Protein AF-A0A924B541-F1 (afdb_monomer_lite)

Foldseek 3Di:
DDDDDDDALLVVCVVDAAQAEDEAEADPRGPVRNQVSVVVCLVVYFNYEYEYEHHDDAHPCLDPVSQRHAAYEYQHDYPNLVVSDPCPRHRYDDDDPD

Structure (mmCIF, N/CA/C/O backbone):
data_AF-A0A924B541-F1
#
_entry.id   AF-A0A924B541-F1
#
loop_
_atom_site.group_PDB
_atom_site.id
_atom_site.type_symbol
_atom_site.label_atom_id
_atom_site.label_alt_id
_atom_site.label_comp_id
_atom_site.label_asym_id
_atom_site.label_entity_id
_atom_site.label_seq_id
_atom_site.pdbx_PDB_ins_code
_atom_site.Cartn_x
_atom_site.Cartn_y
_atom_site.Cartn_z
_atom_site.occupancy
_atom_site.B_iso_or_equiv
_atom_site.auth_seq_id
_atom_site.auth_comp_id
_atom_site.auth_asym_id
_atom_site.auth_atom_id
_atom_site.pdbx_PDB_model_num
ATOM 1 N N . MET A 1 1 ? -25.198 17.125 -6.686 1.00 66.12 1 MET A N 1
ATOM 2 C CA . MET A 1 1 ? -23.924 16.489 -6.284 1.00 66.12 1 MET A CA 1
ATOM 3 C C . MET A 1 1 ? -23.883 16.500 -4.769 1.00 66.12 1 MET A C 1
ATOM 5 O O . MET A 1 1 ? -24.295 17.503 -4.199 1.00 66.12 1 MET A O 1
ATOM 9 N N . ALA A 1 2 ? -23.490 15.404 -4.121 1.00 78.06 2 ALA A N 1
ATOM 10 C CA . ALA A 1 2 ? -23.285 15.428 -2.675 1.00 78.06 2 ALA A CA 1
ATOM 11 C C . ALA A 1 2 ? -22.153 16.415 -2.345 1.00 78.06 2 ALA A C 1
ATOM 13 O O . ALA A 1 2 ? -21.171 16.483 -3.087 1.00 78.06 2 ALA A O 1
ATOM 14 N N . ASN A 1 3 ? -22.303 17.192 -1.271 1.00 85.00 3 ASN A N 1
ATOM 15 C CA . ASN A 1 3 ? -21.234 18.078 -0.821 1.00 85.00 3 ASN A CA 1
ATOM 16 C C . ASN A 1 3 ? -20.047 17.237 -0.328 1.00 85.00 3 ASN A C 1
ATOM 18 O O . ASN A 1 3 ? -20.266 16.288 0.432 1.00 85.00 3 ASN A O 1
ATOM 22 N N . PRO A 1 4 ? -18.808 17.568 -0.728 1.00 85.88 4 PRO A N 1
ATOM 23 C CA . PRO A 1 4 ? -17.635 16.866 -0.233 1.00 85.88 4 PRO A CA 1
ATOM 24 C C . PRO A 1 4 ? -17.502 17.070 1.279 1.00 85.88 4 PRO A C 1
ATOM 26 O O . PRO A 1 4 ? -17.630 18.187 1.784 1.00 85.88 4 PRO A O 1
ATOM 29 N N . GLN A 1 5 ? -17.241 15.980 2.001 1.00 90.06 5 GLN A N 1
ATOM 30 C CA . GLN A 1 5 ? -16.860 16.046 3.407 1.00 90.06 5 GLN A CA 1
ATOM 31 C C . GLN A 1 5 ? -15.353 16.274 3.493 1.00 90.06 5 GLN A C 1
ATOM 33 O O . GLN A 1 5 ? -14.561 15.434 3.067 1.00 90.06 5 GLN A O 1
ATOM 38 N N . PHE A 1 6 ? -14.960 17.423 4.034 1.00 95.00 6 PHE A N 1
ATOM 39 C CA . PHE A 1 6 ? -13.560 17.749 4.269 1.00 95.00 6 PHE A CA 1
ATOM 40 C C . PHE A 1 6 ? -13.132 17.234 5.642 1.00 95.00 6 PHE A C 1
ATOM 42 O O . PHE A 1 6 ? -13.802 17.485 6.642 1.00 95.0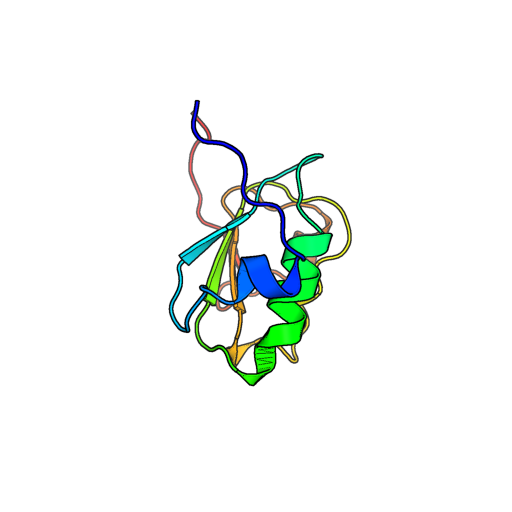0 6 PHE A O 1
ATOM 49 N N . CYS A 1 7 ? -12.005 16.533 5.690 1.00 96.69 7 CYS A N 1
ATOM 50 C CA . CYS A 1 7 ? -11.389 16.045 6.919 1.00 96.69 7 CYS A CA 1
ATOM 51 C C . CYS A 1 7 ? -9.862 15.975 6.748 1.00 96.69 7 CYS A C 1
ATOM 53 O O . CYS A 1 7 ? -9.344 16.226 5.655 1.00 96.69 7 CYS A O 1
ATOM 55 N N . SER A 1 8 ? -9.128 15.692 7.829 1.00 98.31 8 SER A N 1
ATOM 56 C CA . SER A 1 8 ? -7.685 15.447 7.740 1.00 98.31 8 SER A CA 1
ATOM 57 C C . SER A 1 8 ? -7.395 14.081 7.107 1.00 98.31 8 SER A C 1
ATOM 59 O O . SER A 1 8 ? -8.279 13.230 7.005 1.00 98.31 8 SER A O 1
ATOM 61 N N . ALA A 1 9 ? -6.142 13.854 6.704 1.00 98.19 9 ALA A N 1
ATOM 62 C CA . ALA A 1 9 ? -5.716 12.548 6.206 1.00 98.19 9 ALA A CA 1
ATOM 63 C C . ALA A 1 9 ? -5.901 11.452 7.268 1.00 98.19 9 ALA A C 1
ATOM 65 O O . ALA A 1 9 ? -6.420 10.389 6.940 1.00 98.19 9 ALA A O 1
ATOM 66 N N . ASP A 1 10 ? -5.563 11.744 8.530 1.00 98.38 10 ASP A N 1
ATOM 67 C CA . ASP A 1 10 ? -5.730 10.817 9.654 1.00 98.38 10 ASP A CA 1
ATOM 68 C C . ASP A 1 10 ? -7.194 10.415 9.834 1.00 98.38 10 ASP A C 1
ATOM 70 O O . ASP A 1 10 ? -7.496 9.229 9.917 1.00 98.38 10 ASP A O 1
ATOM 74 N N . GLU A 1 11 ? -8.121 11.382 9.825 1.00 98.19 11 GLU A N 1
ATOM 75 C CA . GLU A 1 11 ? -9.558 11.094 9.897 1.00 98.19 11 GLU A CA 1
ATOM 76 C C . GLU A 1 11 ? -10.034 10.275 8.694 1.00 98.19 11 GLU A C 1
ATOM 78 O O . GLU A 1 11 ? -10.776 9.308 8.865 1.00 98.19 11 GLU A O 1
ATOM 83 N N . ALA A 1 12 ? -9.587 10.624 7.484 1.00 97.38 12 ALA A N 1
ATOM 84 C CA . ALA A 1 12 ? -9.996 9.942 6.261 1.00 97.38 12 ALA A CA 1
ATOM 85 C C . ALA A 1 12 ? -9.639 8.450 6.294 1.00 97.38 12 ALA A C 1
ATOM 87 O O . ALA A 1 12 ? -10.450 7.602 5.912 1.00 97.38 12 ALA A O 1
ATOM 88 N N . VAL A 1 13 ? -8.440 8.116 6.783 1.00 98.19 13 VAL A N 1
ATOM 89 C CA . VAL A 1 13 ? -7.983 6.727 6.807 1.00 98.19 13 VAL A CA 1
ATOM 90 C C . VAL A 1 13 ? -8.584 5.915 7.950 1.00 98.19 13 VAL A C 1
ATOM 92 O O . VAL A 1 13 ? -8.572 4.698 7.826 1.00 98.19 13 VAL A O 1
ATOM 95 N N . LYS A 1 14 ? -9.141 6.512 9.020 1.00 97.69 14 LYS A N 1
ATOM 96 C CA . LYS A 1 14 ? -9.640 5.792 10.222 1.00 97.69 14 LYS A CA 1
ATOM 97 C C . LYS A 1 14 ? -10.612 4.650 9.941 1.00 97.69 14 LYS A C 1
ATOM 99 O O . LYS A 1 14 ? -10.636 3.673 10.683 1.00 97.69 14 LYS A O 1
ATOM 104 N N . SER A 1 15 ? -11.415 4.770 8.887 1.00 96.25 15 SER A N 1
ATOM 105 C CA . SER A 1 15 ? -12.391 3.741 8.505 1.00 96.25 15 SER A CA 1
ATOM 106 C C . SER A 1 15 ? -11.752 2.439 8.000 1.00 96.25 15 SER A C 1
ATOM 108 O O . SER A 1 15 ? -12.424 1.411 7.957 1.00 96.25 15 SER A O 1
ATOM 110 N N . ILE A 1 16 ? -10.462 2.459 7.646 1.00 98.38 16 ILE A N 1
ATOM 111 C CA . ILE A 1 16 ? -9.712 1.275 7.218 1.00 98.38 16 ILE A CA 1
ATOM 112 C C . ILE A 1 16 ? -9.494 0.342 8.413 1.00 98.38 16 ILE A C 1
ATOM 114 O O . ILE A 1 16 ? -9.035 0.775 9.474 1.00 98.38 16 ILE A O 1
ATOM 118 N N . GLN A 1 17 ? -9.783 -0.940 8.197 1.00 98.50 17 GLN A N 1
ATOM 119 C CA . GLN A 1 17 ? -9.669 -2.025 9.170 1.00 98.50 17 GLN A CA 1
ATOM 120 C C . GLN A 1 17 ? -8.664 -3.081 8.692 1.00 98.50 17 GLN A C 1
ATOM 122 O O . GLN A 1 17 ? -8.366 -3.164 7.500 1.00 98.50 17 GLN A O 1
ATOM 127 N N . SER A 1 18 ? -8.152 -3.900 9.616 1.00 98.62 18 SER A N 1
ATOM 128 C CA . SER A 1 18 ? -7.283 -5.040 9.293 1.00 98.62 18 SER A CA 1
ATOM 129 C C . SER A 1 18 ? -7.924 -5.966 8.255 1.00 98.62 18 SER A C 1
ATOM 131 O O . SER A 1 18 ? -9.132 -6.197 8.287 1.00 98.62 18 SER A O 1
ATOM 133 N N . GLY A 1 19 ? -7.117 -6.492 7.334 1.00 98.56 19 GLY A N 1
ATOM 134 C CA . GLY A 1 19 ? -7.590 -7.303 6.209 1.00 98.56 19 GLY A CA 1
ATOM 135 C C . GLY A 1 19 ? -8.153 -6.504 5.027 1.00 98.56 19 GLY A C 1
ATOM 136 O O . GLY A 1 19 ? -8.635 -7.104 4.068 1.00 98.56 19 GLY A O 1
ATOM 137 N N . ALA A 1 20 ? -8.131 -5.166 5.060 1.00 98.69 20 ALA A N 1
ATOM 138 C CA . ALA A 1 20 ? -8.628 -4.359 3.948 1.00 98.69 20 ALA A CA 1
ATOM 139 C C . ALA A 1 20 ? -7.762 -4.495 2.685 1.00 98.69 20 ALA A C 1
ATOM 141 O O . ALA A 1 20 ? -6.532 -4.536 2.738 1.00 98.69 20 ALA A O 1
ATOM 142 N N . HIS A 1 21 ? -8.433 -4.470 1.534 1.00 98.62 21 HIS A N 1
ATOM 143 C CA . HIS A 1 21 ? -7.816 -4.390 0.214 1.00 98.62 21 HIS A CA 1
ATOM 144 C C . HIS A 1 21 ? -7.999 -2.967 -0.319 1.00 98.62 21 HIS A C 1
ATOM 146 O O . HIS A 1 21 ? -9.126 -2.498 -0.475 1.00 98.62 21 HIS A O 1
ATOM 152 N N . ILE A 1 22 ? -6.897 -2.266 -0.572 1.00 98.56 22 ILE A N 1
ATOM 153 C CA . ILE A 1 22 ? -6.889 -0.839 -0.902 1.00 98.56 22 ILE A CA 1
ATOM 154 C C . ILE A 1 22 ? -6.199 -0.650 -2.243 1.00 98.56 22 ILE A C 1
ATOM 156 O O . ILE A 1 22 ? -5.075 -1.108 -2.435 1.00 98.56 22 ILE A O 1
ATOM 160 N N . PHE A 1 23 ? -6.846 0.068 -3.155 1.00 98.50 23 PHE A N 1
ATOM 161 C CA . PHE A 1 23 ? -6.210 0.510 -4.388 1.00 98.50 23 PHE A CA 1
ATOM 162 C C . PHE A 1 23 ? -5.611 1.908 -4.202 1.00 98.50 23 PHE A C 1
ATOM 164 O O . PHE A 1 23 ? -6.323 2.856 -3.871 1.00 98.50 23 PHE A O 1
ATOM 171 N N . ILE A 1 24 ? -4.305 2.041 -4.420 1.00 98.44 24 ILE A N 1
ATOM 172 C CA . ILE A 1 24 ? -3.582 3.312 -4.356 1.00 98.44 24 ILE A CA 1
ATOM 173 C C . ILE A 1 24 ? -3.496 3.898 -5.765 1.00 98.44 24 ILE A C 1
ATOM 175 O O . ILE A 1 24 ? -3.061 3.233 -6.707 1.00 98.44 24 ILE A O 1
ATOM 179 N N . HIS A 1 25 ? -3.894 5.165 -5.914 1.00 98.19 25 HIS A N 1
ATOM 180 C CA . HIS A 1 25 ? -3.743 5.873 -7.184 1.00 98.19 25 HIS A CA 1
ATOM 181 C C . HIS A 1 25 ? -2.27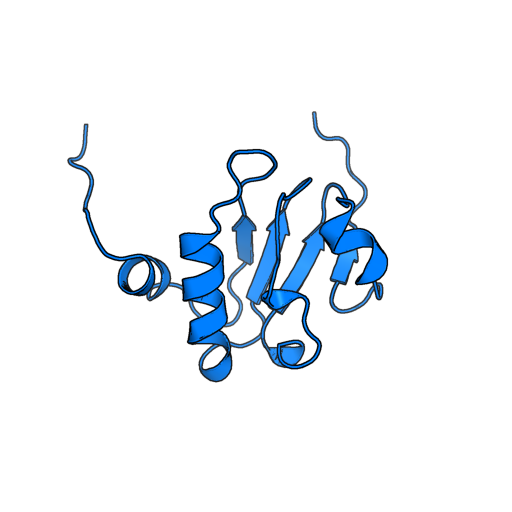1 5.903 -7.629 1.00 98.19 25 HIS A C 1
ATOM 183 O O . HIS A 1 25 ? -1.362 6.136 -6.831 1.00 98.19 25 HIS A O 1
ATOM 189 N N . GLY A 1 26 ? -2.042 5.667 -8.920 1.00 96.50 26 GLY A N 1
ATOM 190 C CA . GLY A 1 26 ? -0.703 5.606 -9.501 1.00 96.50 26 GLY A CA 1
ATOM 191 C C . GLY A 1 26 ? -0.205 6.929 -10.091 1.00 96.50 26 GLY A C 1
ATOM 192 O O . GLY A 1 26 ? -0.933 7.920 -10.174 1.00 96.50 26 GLY A O 1
ATOM 193 N N . ALA A 1 27 ? 1.039 6.896 -10.566 1.00 96.38 27 ALA A N 1
ATOM 194 C CA . ALA A 1 27 ? 1.749 7.969 -11.253 1.00 96.38 27 ALA A CA 1
ATOM 195 C C . ALA A 1 27 ? 1.676 9.301 -10.485 1.00 96.38 27 ALA A C 1
ATOM 197 O O . ALA A 1 27 ? 1.819 9.331 -9.266 1.00 96.38 27 ALA A O 1
ATOM 198 N N . ALA A 1 28 ? 1.424 10.411 -11.179 1.00 97.19 28 ALA A N 1
ATOM 199 C CA . ALA A 1 28 ? 1.331 11.737 -10.569 1.00 97.19 28 ALA A CA 1
ATOM 200 C C . ALA A 1 28 ? 0.189 11.880 -9.539 1.00 97.19 28 ALA A C 1
ATOM 202 O O . ALA A 1 28 ? 0.156 12.862 -8.802 1.00 97.19 28 ALA A O 1
ATOM 203 N N . ALA A 1 29 ? -0.747 10.925 -9.482 1.00 98.12 29 ALA A N 1
ATOM 204 C CA . ALA A 1 29 ? -1.859 10.930 -8.537 1.00 98.12 29 ALA A CA 1
ATOM 205 C C . ALA A 1 29 ? -1.567 10.141 -7.247 1.00 98.12 29 ALA A C 1
ATOM 207 O O . ALA A 1 29 ? -2.475 9.990 -6.428 1.00 98.12 29 ALA A O 1
ATOM 208 N N . THR A 1 30 ? -0.339 9.638 -7.046 1.00 98.44 30 THR A N 1
ATOM 209 C CA . THR A 1 30 ? 0.034 8.917 -5.821 1.00 98.44 30 THR A CA 1
ATOM 210 C C . THR A 1 30 ? -0.254 9.762 -4.568 1.00 98.44 30 THR A C 1
ATOM 212 O O . THR A 1 30 ? 0.340 10.826 -4.378 1.00 98.44 30 THR A O 1
ATOM 215 N N . PRO A 1 31 ? -1.187 9.329 -3.694 1.00 98.06 31 PRO A N 1
ATOM 216 C CA . PRO A 1 31 ? -1.721 10.169 -2.630 1.00 98.06 31 PRO A CA 1
ATOM 217 C C . PRO A 1 31 ? -0.844 10.099 -1.374 1.00 98.06 31 PRO A C 1
ATOM 219 O O . PRO A 1 31 ? -1.268 9.578 -0.344 1.00 98.06 31 PRO A O 1
ATOM 222 N N . HIS A 1 32 ? 0.373 10.643 -1.443 1.00 98.44 32 HIS A N 1
ATOM 223 C CA . HIS A 1 32 ? 1.379 10.556 -0.371 1.00 98.44 32 HIS A CA 1
ATOM 224 C C . HIS A 1 32 ? 0.836 10.892 1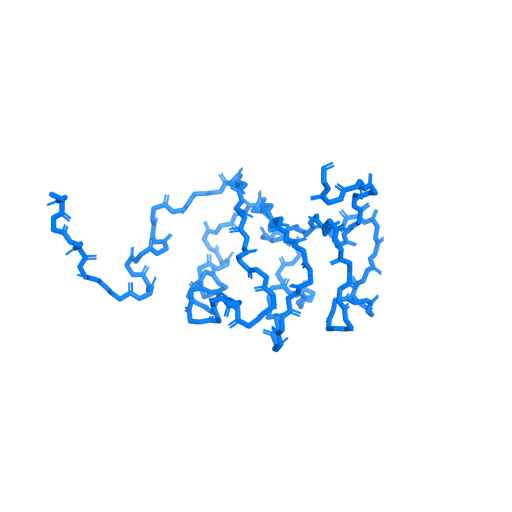.021 1.00 98.44 32 HIS A C 1
ATOM 226 O O . HIS A 1 32 ? 1.008 10.111 1.945 1.00 98.44 32 HIS A O 1
ATOM 232 N N . ARG A 1 33 ? 0.060 11.974 1.157 1.00 98.19 33 ARG A N 1
ATOM 233 C CA . ARG A 1 33 ? -0.526 12.361 2.453 1.00 98.19 33 ARG A CA 1
ATOM 234 C C . ARG A 1 33 ? -1.436 11.291 3.066 1.00 98.19 33 ARG A C 1
ATOM 236 O O . ARG A 1 33 ? -1.466 11.155 4.282 1.00 98.19 33 ARG A O 1
ATOM 243 N N . LEU A 1 34 ? -2.194 10.559 2.246 1.00 98.50 34 LEU A N 1
ATOM 244 C CA . LEU A 1 34 ? -3.051 9.468 2.726 1.00 98.50 34 LEU A CA 1
ATOM 245 C C . LEU A 1 34 ? -2.238 8.203 3.006 1.00 98.50 34 LEU A C 1
ATOM 247 O O . LEU A 1 34 ? -2.550 7.479 3.946 1.00 98.50 34 LEU A O 1
ATOM 251 N N . ILE A 1 35 ? -1.195 7.951 2.213 1.00 98.56 35 ILE A N 1
ATOM 252 C CA . ILE A 1 35 ? -0.262 6.843 2.437 1.00 98.56 35 ILE A CA 1
ATOM 253 C C . ILE A 1 35 ? 0.450 7.021 3.781 1.00 98.56 35 ILE A C 1
ATOM 255 O O . ILE A 1 35 ? 0.451 6.095 4.584 1.00 98.56 35 ILE A O 1
ATOM 259 N N . ASP A 1 36 ? 0.989 8.209 4.052 1.00 98.56 36 ASP A N 1
ATOM 260 C CA . ASP A 1 36 ? 1.704 8.509 5.294 1.00 98.56 36 ASP A CA 1
ATOM 261 C C . ASP A 1 36 ? 0.782 8.353 6.514 1.00 98.56 36 ASP A C 1
ATOM 263 O O . ASP A 1 36 ? 1.155 7.712 7.496 1.00 98.56 36 ASP A O 1
ATOM 267 N N . ALA A 1 37 ? -0.458 8.853 6.425 1.00 98.62 37 ALA A N 1
ATOM 268 C CA . ALA A 1 37 ? -1.465 8.682 7.474 1.00 98.62 37 ALA A CA 1
ATOM 269 C C . ALA A 1 37 ? -1.839 7.204 7.693 1.00 98.62 37 ALA A C 1
ATOM 271 O O . ALA A 1 37 ? -2.014 6.762 8.828 1.00 98.62 37 ALA A O 1
ATOM 272 N N . LEU A 1 38 ? -1.930 6.407 6.623 1.00 98.69 38 LEU A N 1
ATOM 273 C CA . LEU A 1 38 ? -2.168 4.968 6.733 1.00 98.69 38 LEU A CA 1
ATOM 274 C C . LEU A 1 38 ? -0.980 4.243 7.386 1.00 98.69 38 LEU A C 1
ATOM 276 O O . LEU A 1 38 ? -1.187 3.391 8.247 1.00 98.69 38 LEU A O 1
ATOM 280 N N . VAL A 1 39 ? 0.257 4.591 7.020 1.00 98.56 39 VAL A N 1
ATOM 281 C CA . VAL A 1 39 ? 1.476 4.025 7.621 1.00 98.56 39 VAL A CA 1
ATOM 282 C C . VAL A 1 39 ? 1.596 4.402 9.100 1.00 98.56 39 VAL A C 1
ATOM 284 O O . VAL A 1 39 ? 1.994 3.565 9.908 1.00 98.56 39 VAL A O 1
ATOM 287 N N . ALA A 1 40 ? 1.174 5.606 9.496 1.00 98.50 40 ALA A N 1
ATOM 288 C CA . ALA A 1 40 ? 1.126 6.007 10.903 1.00 98.50 40 ALA A CA 1
ATOM 289 C C . ALA A 1 40 ? 0.199 5.110 11.751 1.00 98.50 40 ALA A C 1
ATOM 291 O O . ALA A 1 40 ? 0.438 4.932 12.945 1.00 98.50 40 ALA A O 1
ATOM 292 N N . ARG A 1 41 ? -0.812 4.484 11.131 1.00 98.31 41 ARG A N 1
ATOM 293 C CA . ARG A 1 41 ? -1.718 3.501 11.753 1.00 98.31 41 ARG A CA 1
ATOM 294 C C . ARG A 1 41 ? -1.187 2.061 11.704 1.00 98.31 41 ARG A C 1
ATOM 296 O O . ARG A 1 41 ? -1.911 1.125 12.029 1.00 98.31 41 ARG A O 1
ATOM 303 N N . ALA A 1 42 ? 0.060 1.826 11.295 1.00 98.31 42 ALA A N 1
ATOM 304 C CA . ALA A 1 42 ? 0.535 0.461 11.068 1.00 98.31 42 ALA A CA 1
ATOM 305 C C . ALA A 1 42 ? 0.521 -0.434 12.319 1.00 98.31 42 ALA A C 1
ATOM 307 O O . ALA A 1 42 ? 0.311 -1.638 12.202 1.00 98.31 42 ALA A O 1
ATOM 308 N N . SER A 1 43 ? 0.703 0.139 13.512 1.00 97.88 43 SER A N 1
ATOM 309 C CA . SER A 1 43 ? 0.700 -0.599 14.784 1.00 97.88 43 SER A CA 1
ATOM 310 C C . SER A 1 43 ? -0.679 -1.126 15.200 1.00 97.88 43 SER A C 1
ATOM 312 O O . SER A 1 43 ? -0.757 -2.059 15.999 1.00 97.88 43 SER A O 1
ATOM 314 N N . GLU A 1 44 ? -1.760 -0.557 14.664 1.00 98.12 44 GLU A N 1
ATOM 315 C CA . GLU A 1 44 ? -3.146 -0.950 14.952 1.00 98.12 44 GLU A CA 1
ATOM 316 C C . GLU A 1 44 ? -3.783 -1.801 13.839 1.00 98.12 44 GLU A C 1
ATOM 318 O O . GLU A 1 44 ? -4.874 -2.341 14.025 1.00 98.12 44 GLU A O 1
ATOM 323 N N . LEU A 1 45 ? -3.100 -1.961 12.701 1.00 98.38 45 LEU A N 1
ATOM 324 C CA . LEU A 1 45 ? -3.588 -2.689 11.531 1.00 98.38 45 LEU A CA 1
ATOM 325 C C . LEU A 1 45 ? -2.760 -3.950 11.260 1.00 98.38 45 LEU A C 1
ATOM 327 O O . LEU A 1 45 ? -1.570 -4.023 11.560 1.00 98.38 45 LEU A O 1
ATOM 331 N N . LYS A 1 46 ? -3.400 -4.949 10.650 1.00 98.00 46 LYS A N 1
ATOM 332 C CA . LYS A 1 46 ? -2.764 -6.185 10.172 1.00 98.00 46 LYS A CA 1
ATOM 333 C C . LYS A 1 46 ? -3.322 -6.583 8.813 1.00 98.00 46 LYS A C 1
ATOM 335 O O . LYS A 1 46 ? -4.486 -6.307 8.525 1.00 98.00 46 LYS A O 1
ATOM 340 N N . ASP A 1 47 ? -2.507 -7.256 8.007 1.00 97.69 47 ASP A N 1
ATOM 341 C CA . ASP A 1 47 ? -2.927 -7.865 6.736 1.00 97.69 47 ASP A CA 1
ATOM 342 C C . ASP A 1 47 ? -3.613 -6.904 5.740 1.00 97.69 47 ASP A C 1
ATOM 344 O O . ASP A 1 47 ? -4.522 -7.284 5.004 1.00 97.69 47 ASP A O 1
ATOM 348 N N . ILE A 1 48 ? -3.177 -5.646 5.683 1.00 98.69 48 ILE A N 1
ATOM 349 C CA . ILE A 1 48 ? -3.622 -4.691 4.665 1.00 98.69 48 ILE A CA 1
ATOM 350 C C . ILE A 1 48 ? -2.974 -5.046 3.327 1.00 98.69 48 ILE A C 1
ATOM 352 O O . ILE A 1 48 ? -1.749 -5.114 3.221 1.00 98.69 48 ILE A O 1
ATOM 356 N N . THR A 1 49 ? -3.782 -5.215 2.283 1.00 98.75 49 THR A N 1
ATOM 357 C CA . THR A 1 49 ? -3.287 -5.470 0.925 1.00 98.75 49 THR A CA 1
ATOM 358 C C . THR A 1 49 ? -3.403 -4.214 0.073 1.00 98.75 49 THR A C 1
ATOM 360 O O . THR A 1 49 ? -4.503 -3.747 -0.220 1.00 98.75 49 THR A O 1
ATOM 363 N N . LEU A 1 50 ? -2.264 -3.677 -0.351 1.00 98.69 50 LEU A N 1
ATOM 364 C CA . LEU A 1 50 ? -2.164 -2.526 -1.236 1.00 98.69 50 LEU A CA 1
ATOM 365 C C . LEU A 1 50 ? -2.017 -2.993 -2.685 1.00 98.69 50 LEU A C 1
ATOM 367 O O . LEU A 1 50 ? -1.059 -3.683 -3.036 1.00 98.69 50 LEU A O 1
ATOM 371 N N . TYR A 1 51 ? -2.948 -2.577 -3.532 1.00 98.56 51 TYR A N 1
ATOM 372 C CA . TYR A 1 51 ? -2.871 -2.728 -4.979 1.00 98.56 51 TYR A CA 1
ATOM 373 C C . TYR A 1 51 ? -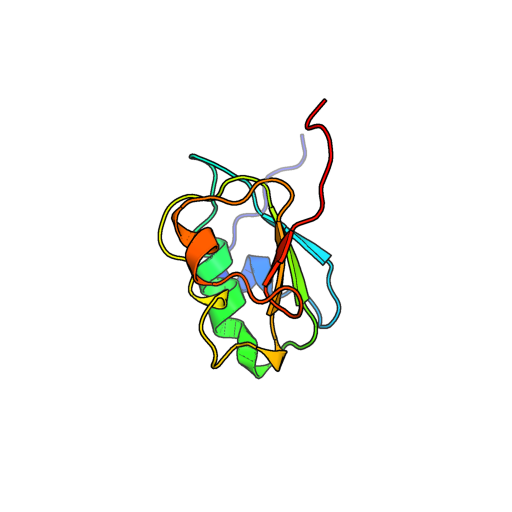2.510 -1.393 -5.599 1.00 98.56 51 TYR A C 1
ATOM 375 O O . TYR A 1 51 ? -3.080 -0.363 -5.243 1.00 98.56 51 TYR A O 1
ATOM 383 N N . HIS A 1 52 ? -1.598 -1.408 -6.559 1.00 97.81 52 HIS A N 1
ATOM 384 C CA . HIS A 1 52 ? -1.298 -0.226 -7.351 1.00 97.81 52 HIS A CA 1
ATOM 385 C C . HIS A 1 52 ? -0.664 -0.600 -8.687 1.0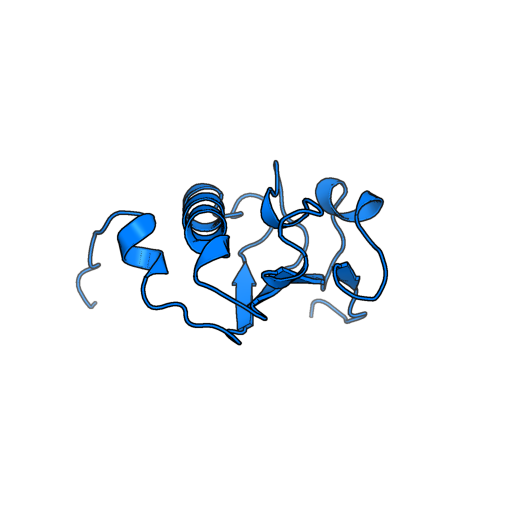0 97.81 52 HIS A C 1
ATOM 387 O O . HIS A 1 52 ? -0.101 -1.680 -8.867 1.00 97.81 52 HIS A O 1
ATOM 393 N N . MET A 1 53 ? -0.744 0.331 -9.631 1.00 96.44 53 MET A N 1
ATOM 394 C CA . MET A 1 53 ? 0.136 0.353 -10.800 1.00 96.44 53 MET A CA 1
ATO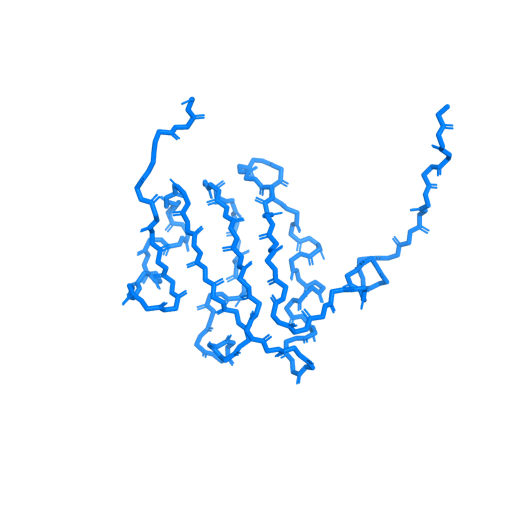M 395 C C . MET A 1 53 ? 1.456 1.049 -10.427 1.00 96.44 53 MET A C 1
ATOM 397 O O . MET A 1 53 ? 1.830 1.094 -9.262 1.00 96.44 53 MET A O 1
ATOM 401 N N . HIS A 1 54 ? 2.159 1.632 -11.394 1.00 95.94 54 HIS A N 1
ATOM 402 C CA . HIS A 1 54 ? 3.295 2.502 -11.118 1.00 95.94 54 HIS A CA 1
ATOM 403 C C . HIS A 1 54 ? 2.927 3.596 -10.098 1.00 95.94 54 HIS A C 1
ATOM 405 O O . HIS A 1 54 ? 1.971 4.333 -10.321 1.00 95.94 54 HIS A O 1
ATOM 411 N N . THR A 1 55 ? 3.687 3.719 -9.015 1.00 98.00 55 THR A N 1
ATOM 412 C CA . THR A 1 55 ? 3.567 4.765 -7.984 1.00 98.00 55 THR A CA 1
ATOM 413 C C . THR A 1 55 ? 4.804 5.646 -8.002 1.00 98.00 55 THR A C 1
ATOM 415 O O . THR A 1 55 ? 5.897 5.150 -8.257 1.00 98.00 55 THR A O 1
ATOM 418 N N . GLU A 1 56 ? 4.659 6.925 -7.680 1.00 96.88 56 GLU A N 1
ATOM 419 C CA . GLU A 1 56 ? 5.787 7.862 -7.581 1.00 96.88 56 GLU A CA 1
ATOM 420 C C . GLU A 1 56 ? 6.223 8.079 -6.131 1.00 96.88 56 GLU A C 1
ATOM 422 O O . GLU A 1 56 ? 5.482 7.756 -5.209 1.00 96.88 56 GLU A O 1
ATOM 427 N N . GLY A 1 57 ? 7.430 8.618 -5.936 1.00 96.19 57 GLY A N 1
ATOM 428 C CA . GLY A 1 57 ? 7.922 9.077 -4.631 1.00 96.19 57 GLY A CA 1
ATOM 429 C C . GLY A 1 57 ? 8.223 7.977 -3.593 1.00 96.19 57 GLY A C 1
ATOM 430 O O . GLY A 1 57 ? 8.266 6.788 -3.929 1.00 96.19 57 GLY A O 1
ATOM 431 N N . PRO A 1 58 ? 8.503 8.372 -2.334 1.00 96.00 58 PRO A N 1
ATOM 432 C CA . PRO A 1 58 ? 8.824 7.449 -1.248 1.00 96.00 58 PRO A CA 1
ATOM 433 C C . PRO A 1 58 ? 7.581 6.696 -0.765 1.00 96.00 58 PRO A C 1
ATOM 435 O O . PRO A 1 58 ? 6.480 7.247 -0.731 1.00 96.00 58 PRO A O 1
ATOM 438 N N . LEU A 1 59 ? 7.778 5.436 -0.373 1.00 97.25 59 LEU A N 1
ATOM 439 C CA . LEU A 1 59 ? 6.719 4.517 0.039 1.00 97.25 59 LEU A CA 1
ATOM 440 C C . LEU A 1 59 ? 7.127 3.806 1.330 1.00 97.25 59 LEU A C 1
ATOM 442 O O . LEU A 1 59 ? 7.734 2.735 1.314 1.00 97.25 59 LEU A O 1
ATOM 446 N N . GLU A 1 60 ? 6.796 4.417 2.462 1.00 97.25 60 GLU A N 1
ATOM 447 C CA . GLU A 1 60 ? 7.236 3.954 3.783 1.00 97.25 60 GLU A CA 1
ATOM 448 C C . GLU A 1 60 ? 6.722 2.550 4.129 1.00 97.25 60 GLU A C 1
ATOM 450 O O . GLU A 1 60 ? 7.443 1.779 4.756 1.00 97.25 60 GLU A O 1
ATOM 455 N N . TYR A 1 61 ? 5.543 2.154 3.632 1.00 97.81 61 TYR A N 1
ATOM 456 C CA . TYR A 1 61 ? 4.994 0.803 3.825 1.00 97.81 61 TYR A CA 1
ATOM 457 C C . TYR A 1 61 ? 5.885 -0.321 3.265 1.00 97.81 61 TYR A C 1
ATOM 459 O O . TYR A 1 61 ? 5.702 -1.483 3.627 1.00 97.81 61 TYR A O 1
ATOM 467 N N . LEU A 1 62 ? 6.857 -0.006 2.398 1.00 97.62 62 LEU A N 1
ATOM 468 C CA . LEU A 1 62 ? 7.824 -0.979 1.889 1.00 97.62 62 LEU A CA 1
ATOM 469 C C . LEU A 1 62 ? 8.896 -1.348 2.917 1.00 97.62 62 LEU A C 1
ATOM 471 O O . LEU A 1 62 ? 9.598 -2.340 2.721 1.00 97.62 62 LEU A O 1
ATOM 475 N N . LYS A 1 63 ? 9.049 -0.599 4.011 1.00 97.25 63 LYS A N 1
ATOM 476 C CA . LYS A 1 63 ? 10.090 -0.894 4.997 1.00 97.25 63 LYS A CA 1
ATOM 477 C C . LYS A 1 63 ? 9.839 -2.228 5.726 1.00 97.25 63 LYS A C 1
ATOM 479 O O . LYS A 1 63 ? 8.677 -2.622 5.888 1.00 97.25 63 LYS A O 1
ATOM 484 N N . PRO A 1 64 ? 10.898 -2.949 6.153 1.00 96.06 64 PRO A N 1
ATOM 485 C CA . PRO A 1 64 ? 10.761 -4.253 6.806 1.00 96.06 64 PRO A CA 1
ATOM 486 C C . PRO A 1 64 ? 9.962 -4.225 8.113 1.00 96.06 64 PRO A C 1
ATOM 488 O O . PRO A 1 64 ? 9.289 -5.207 8.421 1.00 96.06 64 PRO A O 1
ATOM 491 N N . GLU A 1 65 ? 9.994 -3.123 8.873 1.00 97.12 65 GLU A N 1
ATOM 492 C CA . GLU A 1 65 ? 9.226 -2.996 10.120 1.00 97.12 65 GLU A CA 1
ATOM 493 C C . GLU A 1 65 ? 7.708 -3.096 9.918 1.00 97.12 65 GLU A C 1
ATOM 495 O O . GLU A 1 65 ? 6.998 -3.489 10.840 1.00 97.12 65 GLU A O 1
ATOM 500 N N . TYR A 1 66 ? 7.205 -2.825 8.710 1.00 98.00 66 TYR A N 1
ATOM 501 C CA . TYR A 1 66 ? 5.776 -2.889 8.402 1.00 98.00 66 TYR A CA 1
ATOM 502 C C . TYR A 1 66 ? 5.341 -4.200 7.742 1.00 98.00 66 TYR A C 1
ATOM 504 O O . TYR A 1 66 ? 4.252 -4.280 7.168 1.00 98.00 66 TYR A O 1
ATOM 512 N N . LYS A 1 67 ? 6.181 -5.241 7.797 1.00 95.94 67 LYS A N 1
ATOM 513 C CA . LYS A 1 67 ? 5.929 -6.501 7.088 1.00 95.94 67 LYS A CA 1
ATOM 514 C C . LYS A 1 67 ? 4.652 -7.236 7.506 1.00 95.94 67 LYS A C 1
ATOM 516 O O . LYS A 1 67 ? 4.024 -7.872 6.670 1.00 95.94 67 LYS A O 1
ATOM 521 N N . GLU A 1 68 ? 4.267 -7.114 8.774 1.00 95.44 68 GLU A N 1
ATOM 522 C CA . GLU A 1 68 ? 3.064 -7.751 9.331 1.00 95.44 68 GLU A CA 1
ATOM 523 C C . GLU A 1 68 ? 1.790 -6.935 9.042 1.00 95.44 68 GLU A C 1
ATOM 525 O O . GLU A 1 68 ? 0.669 -7.432 9.157 1.00 95.44 68 GLU A O 1
ATOM 530 N N . THR A 1 69 ? 1.958 -5.664 8.668 1.00 98.38 69 THR A N 1
ATOM 531 C CA . THR A 1 69 ? 0.855 -4.737 8.418 1.00 98.38 69 THR A CA 1
ATOM 532 C C . THR A 1 69 ? 0.500 -4.688 6.941 1.00 98.38 69 THR A C 1
ATOM 534 O O . THR A 1 69 ? -0.675 -4.819 6.612 1.00 98.38 69 THR A O 1
ATOM 537 N N . PHE A 1 70 ? 1.481 -4.485 6.054 1.00 98.56 70 PHE A N 1
ATOM 538 C CA . PHE A 1 70 ? 1.234 -4.205 4.638 1.00 98.56 70 PHE A CA 1
ATOM 539 C C . PHE A 1 70 ? 1.799 -5.285 3.722 1.00 98.56 70 PHE A C 1
ATOM 541 O O . PHE A 1 70 ? 2.979 -5.625 3.781 1.00 98.56 70 PHE A O 1
ATOM 548 N N . LYS A 1 71 ? 0.959 -5.740 2.796 1.00 98.56 71 LYS A N 1
ATOM 549 C CA . LYS A 1 71 ? 1.317 -6.540 1.624 1.00 98.56 71 LYS A CA 1
ATOM 550 C C . LYS A 1 71 ? 1.086 -5.697 0.380 1.00 98.56 71 LYS A C 1
ATOM 552 O O . LYS A 1 71 ? 0.126 -4.933 0.322 1.00 98.56 71 LYS A O 1
ATOM 557 N N . VAL A 1 72 ? 1.937 -5.846 -0.624 1.00 98.44 72 VAL A N 1
ATOM 558 C CA . VAL A 1 72 ? 1.829 -5.127 -1.896 1.00 98.44 72 VAL A CA 1
ATOM 559 C C . VAL A 1 72 ? 1.593 -6.119 -3.020 1.00 98.44 72 VAL A C 1
ATOM 561 O O . VAL A 1 72 ? 2.280 -7.135 -3.132 1.00 98.44 72 VAL A O 1
ATOM 564 N N . ARG A 1 73 ? 0.608 -5.816 -3.858 1.00 98.12 73 ARG A N 1
ATOM 565 C CA . ARG A 1 73 ? 0.252 -6.562 -5.062 1.00 98.12 73 ARG A CA 1
ATOM 566 C C . ARG A 1 73 ? 0.271 -5.592 -6.238 1.00 98.12 73 ARG A C 1
ATOM 568 O O . ARG A 1 73 ? -0.733 -4.971 -6.584 1.00 98.12 73 ARG A O 1
ATOM 575 N N . SER A 1 74 ? 1.459 -5.413 -6.806 1.00 97.25 74 SER A N 1
ATOM 576 C CA . SER A 1 74 ? 1.689 -4.480 -7.908 1.00 97.25 74 SER A CA 1
ATOM 577 C C . SER A 1 74 ? 1.128 -5.040 -9.213 1.00 97.25 74 SER A C 1
ATOM 579 O O . SER A 1 74 ? 1.465 -6.153 -9.596 1.00 97.25 74 SER A O 1
ATOM 581 N N . LEU A 1 75 ? 0.339 -4.248 -9.935 1.00 97.94 75 LEU A N 1
ATOM 582 C CA . LEU A 1 75 ? -0.090 -4.539 -11.312 1.00 97.94 75 LEU A CA 1
ATOM 583 C C . LEU A 1 75 ? 0.938 -4.035 -12.340 1.00 97.94 75 LEU A C 1
ATOM 585 O O . LEU A 1 75 ? 0.998 -4.500 -13.473 1.00 97.94 75 LEU A O 1
ATOM 589 N N . PHE A 1 76 ? 1.774 -3.075 -11.935 1.00 97.56 76 PHE A N 1
ATOM 590 C CA . PHE A 1 76 ? 2.920 -2.585 -12.696 1.00 97.56 76 PHE A CA 1
ATOM 591 C C . PHE A 1 76 ? 3.994 -2.098 -11.718 1.00 97.56 76 PHE A C 1
ATOM 593 O O . PHE A 1 76 ? 3.738 -1.197 -10.920 1.00 97.56 76 PHE A O 1
ATOM 600 N N . VAL A 1 77 ? 5.195 -2.678 -11.763 1.00 97.31 77 VAL A N 1
ATOM 601 C CA . VAL A 1 77 ? 6.254 -2.387 -10.782 1.00 97.31 77 VAL A CA 1
ATOM 602 C C . VAL A 1 77 ? 7.051 -1.142 -11.182 1.00 97.31 77 VAL A C 1
ATOM 604 O O . VAL A 1 77 ? 7.796 -1.147 -12.166 1.00 97.31 77 VAL A O 1
ATOM 607 N N . GLY A 1 78 ? 6.925 -0.077 -10.387 1.00 95.81 78 GLY A N 1
ATOM 608 C CA . GLY A 1 78 ? 7.725 1.141 -10.526 1.00 95.81 78 GLY A CA 1
ATOM 609 C C . GLY A 1 78 ? 9.152 1.015 -9.996 1.00 95.81 78 GLY A C 1
ATOM 610 O O . GLY A 1 78 ? 9.501 0.062 -9.297 1.00 95.81 78 GLY A O 1
ATOM 611 N N . ALA A 1 79 ? 10.002 1.986 -10.336 1.00 96.69 79 ALA A N 1
ATOM 612 C CA . ALA A 1 79 ? 11.411 1.976 -9.933 1.00 96.69 79 ALA A CA 1
ATOM 613 C C . ALA A 1 79 ? 11.591 2.007 -8.402 1.00 96.69 79 ALA A C 1
ATOM 615 O O . ALA A 1 79 ? 12.471 1.327 -7.881 1.00 96.69 79 ALA A O 1
ATOM 616 N N . ASN A 1 80 ? 10.722 2.731 -7.693 1.00 96.38 80 ASN A N 1
ATOM 617 C CA . ASN A 1 80 ? 10.685 2.836 -6.230 1.00 96.38 80 ASN A CA 1
ATOM 618 C C . ASN A 1 80 ? 10.244 1.548 -5.509 1.00 96.38 80 ASN A C 1
ATOM 620 O O . ASN A 1 80 ? 10.534 1.400 -4.327 1.00 96.38 80 ASN A O 1
ATOM 624 N N . VAL A 1 81 ? 9.584 0.614 -6.202 1.00 97.50 81 VAL A N 1
ATOM 625 C CA . VAL A 1 81 ? 9.138 -0.672 -5.628 1.00 97.50 81 VAL A CA 1
ATOM 626 C C . VAL A 1 81 ? 10.056 -1.825 -6.036 1.00 97.50 81 VAL A C 1
ATOM 628 O O . VAL A 1 81 ? 10.202 -2.791 -5.295 1.00 97.50 81 VAL A O 1
ATOM 631 N N . ARG A 1 82 ? 10.722 -1.733 -7.195 1.00 96.38 82 ARG A N 1
ATOM 632 C CA . ARG A 1 82 ? 11.462 -2.847 -7.816 1.00 96.38 82 ARG A CA 1
ATOM 633 C C . ARG A 1 82 ? 12.490 -3.513 -6.902 1.00 96.38 82 ARG A C 1
ATOM 635 O O . ARG A 1 82 ? 12.601 -4.731 -6.917 1.00 96.38 82 ARG A O 1
ATOM 642 N N . ALA A 1 83 ? 13.234 -2.727 -6.126 1.00 96.25 83 ALA A N 1
ATOM 643 C CA . ALA A 1 83 ? 14.252 -3.251 -5.212 1.00 96.25 83 ALA A CA 1
ATOM 644 C C . ALA A 1 83 ? 13.664 -3.921 -3.956 1.00 96.25 83 ALA A C 1
ATOM 646 O O . ALA A 1 83 ? 14.378 -4.645 -3.272 1.00 96.25 83 ALA A O 1
ATOM 647 N N . ALA A 1 84 ? 12.388 -3.671 -3.651 1.00 96.75 84 ALA A N 1
ATOM 648 C CA . ALA A 1 84 ? 11.690 -4.224 -2.496 1.00 96.75 84 ALA A CA 1
ATOM 649 C C . ALA A 1 84 ? 10.905 -5.506 -2.818 1.00 96.75 84 ALA A C 1
ATOM 651 O O . ALA A 1 84 ? 10.305 -6.066 -1.907 1.00 96.75 84 ALA A O 1
ATOM 652 N N . LEU A 1 85 ? 10.878 -5.953 -4.083 1.00 97.12 85 LEU A N 1
ATOM 653 C CA . LEU A 1 85 ? 10.219 -7.202 -4.468 1.00 97.12 85 LEU A CA 1
ATOM 654 C C . LEU A 1 85 ? 10.851 -8.389 -3.737 1.00 97.12 85 LEU A C 1
ATOM 656 O O . LEU A 1 85 ? 12.058 -8.613 -3.828 1.00 97.12 85 LEU A O 1
ATOM 660 N N . ASP A 1 86 ? 10.008 -9.168 -3.068 1.00 96.62 86 ASP A N 1
ATOM 661 C CA . ASP A 1 86 ? 10.386 -10.402 -2.376 1.00 96.62 86 ASP A CA 1
ATOM 662 C C . ASP A 1 86 ? 9.516 -11.605 -2.784 1.00 96.62 86 ASP A C 1
ATOM 664 O O . ASP A 1 86 ? 9.815 -12.729 -2.387 1.00 96.62 86 ASP A O 1
ATOM 668 N N . PHE A 1 87 ? 8.491 -11.386 -3.623 1.00 95.81 87 PHE A N 1
ATOM 669 C CA . PHE A 1 87 ? 7.544 -12.404 -4.103 1.00 95.81 87 PHE A CA 1
ATOM 670 C C . PHE A 1 87 ? 6.775 -13.129 -2.984 1.00 95.81 87 PHE A C 1
ATOM 672 O O . PHE A 1 87 ? 6.284 -14.240 -3.174 1.00 95.81 87 PHE A O 1
ATOM 679 N N . ASP A 1 88 ? 6.642 -12.485 -1.824 1.00 94.12 88 ASP A N 1
ATOM 680 C CA . ASP A 1 88 ? 5.827 -12.950 -0.701 1.00 94.12 88 ASP A CA 1
ATOM 681 C C . ASP A 1 88 ? 4.952 -11.793 -0.192 1.00 94.12 88 ASP A C 1
ATOM 683 O O . ASP A 1 88 ? 3.732 -11.713 -0.419 1.00 94.12 88 ASP A O 1
ATOM 687 N N . ARG A 1 89 ? 5.602 -10.799 0.413 1.00 96.19 89 ARG A N 1
ATOM 688 C CA . ARG A 1 89 ? 4.950 -9.594 0.909 1.00 96.19 89 ARG A CA 1
ATOM 689 C C . ARG A 1 89 ? 4.787 -8.564 -0.194 1.00 96.19 89 ARG A C 1
ATOM 691 O O . ARG A 1 89 ? 3.692 -8.020 -0.337 1.00 96.19 89 ARG A O 1
ATOM 698 N N . ILE A 1 90 ? 5.846 -8.283 -0.944 1.00 98.12 90 ILE A N 1
ATOM 699 C CA . ILE A 1 90 ? 5.883 -7.309 -2.032 1.00 98.12 90 ILE A CA 1
ATOM 700 C C . ILE A 1 90 ? 5.990 -8.087 -3.336 1.00 98.12 90 ILE A C 1
ATOM 702 O O . ILE A 1 90 ? 7.047 -8.607 -3.697 1.00 98.12 90 ILE A O 1
ATOM 706 N N . ASP A 1 91 ? 4.859 -8.175 -4.024 1.00 97.75 91 ASP A N 1
ATOM 707 C CA . ASP A 1 91 ? 4.665 -9.097 -5.132 1.00 97.75 91 ASP A CA 1
ATOM 708 C C . ASP A 1 91 ? 4.061 -8.391 -6.356 1.00 97.75 91 ASP A C 1
ATOM 710 O O . ASP A 1 91 ? 3.572 -7.255 -6.284 1.00 97.75 91 ASP A O 1
ATOM 714 N N . TYR A 1 92 ? 4.113 -9.072 -7.496 1.00 97.19 92 TYR A N 1
ATOM 715 C CA . TYR A 1 92 ? 3.667 -8.601 -8.796 1.00 97.19 92 TYR A CA 1
ATOM 716 C C . TYR A 1 92 ? 2.623 -9.548 -9.393 1.00 97.19 92 TYR A C 1
ATOM 718 O O . TYR A 1 92 ? 2.850 -10.748 -9.527 1.00 97.19 92 TYR A O 1
ATOM 726 N N . ILE A 1 93 ? 1.491 -8.985 -9.813 1.00 97.44 93 ILE A N 1
ATOM 727 C CA . ILE A 1 93 ? 0.433 -9.709 -10.515 1.00 97.44 93 ILE A CA 1
ATOM 728 C C . ILE A 1 93 ? 0.519 -9.359 -12.007 1.00 97.44 93 ILE A C 1
ATOM 730 O O . ILE A 1 93 ? 0.244 -8.213 -12.374 1.00 97.44 93 ILE A O 1
ATOM 734 N N . PRO A 1 94 ? 0.871 -10.314 -12.887 1.00 96.00 94 PRO A N 1
ATOM 735 C CA . PRO A 1 94 ? 0.919 -10.068 -14.319 1.00 96.00 94 PRO A CA 1
ATOM 736 C C . PRO A 1 94 ? -0.488 -9.943 -14.904 1.00 96.00 94 PRO A C 1
ATOM 738 O O . PRO A 1 94 ? -1.274 -10.890 -14.879 1.00 96.00 94 PRO A O 1
ATOM 741 N N . CYS A 1 95 ? -0.799 -8.781 -15.475 1.00 96.44 95 CYS A N 1
ATOM 742 C CA . CYS A 1 95 ? -2.037 -8.548 -16.210 1.00 96.44 95 CYS A CA 1
ATOM 743 C C . CYS A 1 95 ? -1.844 -7.504 -17.318 1.00 96.44 95 CYS A C 1
ATOM 745 O O . CYS A 1 95 ? -0.887 -6.725 -17.303 1.00 96.44 95 CYS A O 1
ATOM 747 N N . PHE A 1 96 ? -2.770 -7.471 -18.278 1.00 96.94 96 PHE A N 1
ATOM 748 C CA . PHE A 1 96 ? -2.911 -6.318 -19.168 1.00 96.94 96 PHE A CA 1
ATOM 749 C C . PHE A 1 96 ? -3.534 -5.141 -18.407 1.00 96.94 96 PHE A C 1
ATOM 751 O O . PHE A 1 96 ? -4.258 -5.340 -17.432 1.00 96.94 96 PHE A O 1
ATOM 758 N N . LEU A 1 97 ? -3.253 -3.914 -18.851 1.00 93.56 97 LEU A N 1
ATOM 759 C CA . LEU A 1 97 ? -3.856 -2.701 -18.278 1.00 93.56 97 LEU A CA 1
ATOM 760 C C . LEU A 1 97 ? -5.177 -2.291 -18.955 1.00 93.56 97 LEU A C 1
ATOM 762 O O . LEU A 1 97 ? -5.803 -1.327 -18.522 1.00 93.56 97 LEU A O 1
ATOM 766 N N . SER A 1 98 ? -5.568 -2.988 -20.021 1.00 89.62 98 SER A N 1
ATOM 767 C CA . SER A 1 98 ? -6.727 -2.712 -20.880 1.00 89.62 98 SER A CA 1
ATOM 768 C C . SER A 1 98 ? -7.756 -3.824 -20.811 1.00 89.62 98 SER A C 1
ATOM 770 O O . SER A 1 98 ? -7.295 -4.990 -20.815 1.00 89.62 98 SER A O 1
#

pLDDT: mean 96.58, std 4.28, range [66.12, 98.75]

Secondary structure (DSSP, 8-state):
-PPP----HHHHHTT--TT-EEEPP-BTT--HHHHHHHHHTTTT--SEEEEESSB-S--GGGSGGGTTTEEEEESS--HHHHTT--SSSEEE------

Radius of gyration: 13.66 Å; chains: 1; bounding box: 38×31×36 Å

Sequence (98 aa):
MANPQFCSADEAVKSIQSGAHIFIHGAAATPHRLIDALVARASELKDITLYHMHTEGPLEYLKPEYKETFKVRSLFVGANVRAALDFDRIDYIPCFLS